Protein AF-K5VN32-F1 (afdb_monomer_lite)

pLDDT: mean 70.89, std 14.62, range [34.47, 89.44]

InterPro domains:
  IPR007568 RTA-like protein [PF04479] (75-128)
  IPR007568 RTA-like protein [PTHR31465] (29-128)

Structure (mmCIF, N/CA/C/O backbone):
data_AF-K5VN32-F1
#
_entry.id   AF-K5VN32-F1
#
loop_
_atom_site.group_PDB
_atom_site.id
_atom_site.type_symbol
_atom_site.label_atom_id
_atom_site.label_alt_id
_atom_site.label_comp_id
_atom_site.label_asym_id
_atom_site.label_entity_id
_atom_site.label_seq_id
_atom_site.pdbx_PDB_ins_code
_atom_site.Cartn_x
_atom_site.Cartn_y
_atom_site.Cartn_z
_atom_site.occupancy
_atom_site.B_iso_or_equiv
_atom_site.auth_seq_id
_atom_site.auth_comp_id
_atom_site.auth_asym_id
_atom_site.auth_atom_id
_atom_site.pdbx_PDB_model_num
ATOM 1 N N . MET A 1 1 ? 20.425 -24.457 -13.369 1.00 34.47 1 MET A N 1
ATOM 2 C CA . MET A 1 1 ? 21.637 -24.560 -14.207 1.00 34.47 1 MET A CA 1
ATOM 3 C C . MET A 1 1 ? 22.140 -23.142 -14.456 1.00 34.47 1 MET A C 1
ATOM 5 O O . MET A 1 1 ? 21.672 -22.489 -15.374 1.00 34.47 1 MET A O 1
ATOM 9 N N . ILE A 1 2 ? 22.971 -22.627 -13.546 1.00 37.97 2 ILE A N 1
ATOM 10 C CA . ILE A 1 2 ? 23.572 -21.285 -13.607 1.00 37.97 2 ILE A CA 1
ATOM 11 C C . ILE A 1 2 ? 25.070 -21.524 -13.785 1.00 37.97 2 ILE A C 1
ATOM 13 O O . ILE A 1 2 ? 25.715 -22.045 -12.879 1.00 37.97 2 ILE A O 1
ATOM 17 N N . SER A 1 3 ? 25.594 -21.230 -14.973 1.00 37.34 3 SER A N 1
ATOM 18 C CA . SER A 1 3 ? 27.021 -21.358 -15.267 1.00 37.34 3 SER A CA 1
ATOM 19 C C . SER A 1 3 ? 27.750 -20.111 -14.778 1.00 37.34 3 SER A C 1
ATOM 21 O O . SER A 1 3 ? 27.644 -19.046 -15.379 1.00 37.34 3 SER A O 1
ATOM 23 N N . ILE A 1 4 ? 28.493 -20.249 -13.684 1.00 44.69 4 ILE A N 1
ATOM 24 C CA . ILE A 1 4 ? 29.540 -19.309 -13.272 1.00 44.69 4 ILE A CA 1
ATOM 25 C C . ILE A 1 4 ? 30.790 -19.613 -14.104 1.00 44.69 4 ILE A C 1
ATOM 27 O O . ILE A 1 4 ? 31.486 -20.594 -13.857 1.00 44.69 4 ILE A O 1
ATOM 31 N N . VAL A 1 5 ? 31.051 -18.803 -15.133 1.00 48.81 5 VAL A N 1
ATOM 32 C CA . VAL A 1 5 ? 32.338 -18.815 -15.840 1.00 48.81 5 VAL A CA 1
ATOM 33 C C . VAL A 1 5 ? 33.376 -18.205 -14.901 1.00 48.81 5 VAL A C 1
ATOM 35 O O . VAL A 1 5 ? 33.324 -17.019 -14.586 1.00 48.81 5 VAL A O 1
ATOM 38 N N . SER A 1 6 ? 34.289 -19.048 -14.4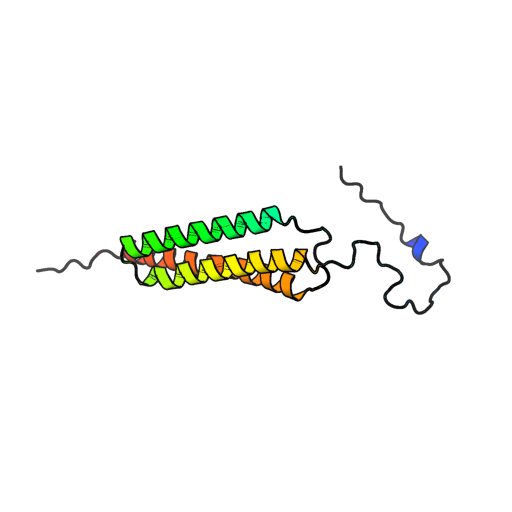25 1.00 50.97 6 SER A N 1
ATOM 39 C CA . SER A 1 6 ? 35.502 -18.650 -13.714 1.00 50.97 6 SER A CA 1
ATOM 40 C C . SER A 1 6 ? 36.397 -17.876 -14.685 1.00 50.97 6 SER A C 1
ATOM 42 O O . SER A 1 6 ? 36.850 -18.440 -15.677 1.00 50.97 6 SER A O 1
ATOM 44 N N . VAL A 1 7 ? 36.604 -16.582 -14.442 1.00 56.25 7 VAL A N 1
ATOM 45 C CA . VAL A 1 7 ? 37.494 -15.732 -15.247 1.00 56.25 7 VAL A CA 1
ATOM 46 C C . VAL A 1 7 ? 38.843 -15.647 -14.536 1.00 56.25 7 VAL A C 1
ATOM 48 O O . VAL A 1 7 ? 38.922 -15.131 -13.422 1.00 56.25 7 VAL A O 1
ATOM 51 N N . ASP A 1 8 ? 39.893 -16.176 -15.168 1.00 51.84 8 ASP A N 1
ATOM 52 C CA . ASP A 1 8 ? 41.257 -16.195 -14.632 1.00 51.84 8 ASP A CA 1
ATOM 53 C C . ASP A 1 8 ? 41.851 -14.774 -14.490 1.00 51.84 8 ASP A C 1
ATOM 55 O O . ASP A 1 8 ? 41.893 -14.016 -15.465 1.00 51.84 8 ASP A O 1
ATOM 59 N N . PRO A 1 9 ? 42.394 -14.402 -13.314 1.00 54.03 9 PRO A N 1
ATOM 60 C CA . PRO A 1 9 ? 42.900 -13.051 -13.046 1.00 54.03 9 PRO A CA 1
ATOM 61 C C . PRO A 1 9 ? 44.212 -12.713 -13.778 1.00 54.03 9 PRO A C 1
ATOM 63 O O . PRO A 1 9 ? 44.570 -11.542 -13.894 1.00 54.03 9 PRO A O 1
ATOM 66 N N . ALA A 1 10 ? 44.930 -13.710 -14.304 1.00 48.19 10 ALA A N 1
ATOM 67 C CA . ALA A 1 10 ? 46.212 -13.513 -14.985 1.00 48.19 10 ALA A CA 1
ATOM 68 C C . ALA A 1 10 ? 46.077 -12.950 -16.416 1.00 48.19 10 ALA A C 1
ATOM 70 O O . ALA A 1 10 ? 47.031 -12.379 -16.944 1.00 48.19 10 ALA A O 1
ATOM 71 N N . ALA A 1 11 ? 44.894 -13.049 -17.037 1.00 52.16 11 ALA A N 1
ATOM 72 C CA . ALA A 1 11 ? 44.649 -12.516 -18.380 1.00 52.16 11 ALA A CA 1
ATOM 73 C C . ALA A 1 11 ? 44.511 -10.978 -18.413 1.00 52.16 11 ALA A C 1
ATOM 75 O O . ALA A 1 11 ? 44.636 -10.370 -19.474 1.00 52.16 11 ALA A O 1
ATOM 76 N N . LEU A 1 12 ? 44.300 -10.333 -17.258 1.00 51.47 12 LEU A N 1
ATOM 77 C CA . LEU A 1 12 ? 44.051 -8.888 -17.154 1.00 51.47 12 LEU A CA 1
ATOM 78 C C . LEU A 1 12 ? 45.323 -8.021 -17.118 1.00 51.47 12 LEU A C 1
ATOM 80 O O . LEU A 1 12 ? 45.225 -6.802 -17.222 1.00 51.47 12 LEU A O 1
ATOM 84 N N . LEU A 1 13 ? 46.513 -8.620 -16.990 1.00 49.28 13 LEU A N 1
ATOM 85 C CA . LEU A 1 13 ? 47.782 -7.892 -16.819 1.00 49.28 13 LEU A CA 1
ATOM 86 C C . LEU A 1 13 ? 48.627 -7.751 -18.100 1.00 49.28 13 LEU A C 1
ATOM 88 O O . LEU A 1 13 ? 49.671 -7.108 -18.054 1.00 49.28 13 LEU A O 1
ATOM 92 N N . SER A 1 14 ? 48.203 -8.318 -19.238 1.00 43.31 14 SER A N 1
ATOM 93 C CA . SER A 1 14 ? 49.002 -8.321 -20.482 1.00 43.31 14 SER A CA 1
ATOM 94 C C . SER A 1 14 ? 48.452 -7.467 -21.631 1.00 43.31 14 SER A C 1
ATOM 96 O O . SER A 1 14 ? 49.109 -7.373 -22.664 1.00 43.31 14 SER A O 1
ATOM 98 N N . SER A 1 15 ? 47.293 -6.811 -21.484 1.00 39.00 15 SER A N 1
ATOM 99 C CA . SER A 1 15 ? 46.782 -5.905 -22.527 1.00 39.00 15 SER A CA 1
ATOM 100 C C . SER A 1 15 ? 47.409 -4.510 -22.398 1.00 39.00 15 SER A C 1
ATOM 102 O O . SER A 1 15 ? 47.144 -3.811 -21.415 1.00 39.00 15 SER A O 1
ATOM 104 N N . PRO A 1 16 ? 48.230 -4.066 -23.368 1.00 55.88 16 PRO A N 1
ATOM 105 C CA . PRO A 1 16 ? 48.953 -2.809 -23.289 1.00 55.88 16 PRO A CA 1
ATOM 106 C C . PRO A 1 16 ? 48.056 -1.666 -23.766 1.00 55.88 16 PRO A C 1
ATOM 108 O O . PRO A 1 16 ? 48.285 -1.089 -24.820 1.00 55.88 16 PRO A O 1
ATOM 111 N N . THR A 1 17 ? 47.024 -1.323 -23.002 1.00 49.84 17 THR A N 1
ATOM 112 C CA . THR A 1 17 ? 46.278 -0.076 -23.210 1.00 49.84 17 THR A CA 1
ATOM 113 C C . THR A 1 17 ? 45.801 0.471 -21.873 1.00 49.84 17 THR A C 1
ATOM 115 O O . THR A 1 17 ? 44.608 0.507 -21.580 1.00 49.84 17 THR A O 1
ATOM 118 N N . ASN A 1 18 ? 46.743 0.967 -21.068 1.00 50.47 18 ASN A N 1
ATOM 119 C CA . ASN A 1 18 ? 46.449 2.074 -20.161 1.00 50.47 18 ASN A CA 1
ATOM 120 C C . ASN A 1 18 ? 46.296 3.340 -21.025 1.00 50.47 18 ASN A C 1
ATOM 122 O O . ASN A 1 18 ? 47.174 4.194 -21.093 1.00 50.47 18 ASN A O 1
ATOM 126 N N . ILE A 1 19 ? 45.221 3.365 -21.812 1.00 55.44 19 ILE A N 1
ATOM 127 C CA . ILE A 1 19 ? 44.761 4.525 -22.563 1.00 55.44 19 ILE A CA 1
ATOM 128 C C . ILE A 1 19 ? 43.572 5.020 -21.766 1.00 55.44 19 ILE A C 1
ATOM 130 O O . ILE A 1 19 ? 42.654 4.250 -21.506 1.00 55.44 19 ILE A O 1
ATOM 134 N N . THR A 1 20 ? 43.615 6.282 -21.362 1.00 52.19 20 THR A N 1
ATOM 135 C CA . THR A 1 20 ? 42.533 7.053 -20.754 1.00 52.19 20 THR A CA 1
ATOM 136 C C . THR A 1 20 ? 41.204 6.727 -21.438 1.00 52.19 20 THR A C 1
ATOM 138 O O . THR A 1 20 ? 40.882 7.294 -22.481 1.00 52.19 20 THR A O 1
ATOM 141 N N . LEU A 1 21 ? 40.451 5.757 -20.914 1.00 52.62 21 LEU A N 1
ATOM 142 C CA . LEU A 1 21 ? 39.196 5.371 -21.538 1.00 52.62 21 LEU A CA 1
ATOM 143 C C . LEU A 1 21 ? 38.203 6.484 -21.201 1.00 52.62 21 LEU A C 1
ATOM 145 O O . LEU A 1 21 ? 37.954 6.713 -20.012 1.00 52.62 21 LEU A O 1
ATOM 149 N N . PRO A 1 22 ? 37.605 7.184 -22.187 1.00 49.44 22 PRO A N 1
ATOM 150 C CA . PRO A 1 22 ? 36.367 7.885 -21.894 1.00 49.44 22 PRO A CA 1
ATOM 151 C C . PRO A 1 22 ? 35.434 6.858 -21.243 1.00 49.44 22 PRO A C 1
ATOM 153 O O . PRO A 1 22 ? 35.510 5.665 -21.552 1.00 49.44 22 PRO A O 1
ATOM 156 N N . HIS A 1 23 ? 34.587 7.292 -20.314 1.00 57.16 23 HIS A N 1
ATOM 157 C CA . HIS A 1 23 ? 33.653 6.454 -19.550 1.00 57.16 23 HIS A CA 1
ATOM 158 C C . HIS A 1 23 ? 32.571 5.784 -20.447 1.00 57.16 23 HIS A C 1
ATOM 160 O O . HIS A 1 23 ? 31.396 5.695 -20.098 1.00 57.16 23 HIS A O 1
ATOM 166 N N . SER A 1 24 ? 32.917 5.350 -21.654 1.00 57.50 24 SER A N 1
ATOM 167 C CA . SER A 1 24 ? 32.049 4.897 -22.731 1.00 57.50 24 SER A CA 1
ATOM 168 C C . SER A 1 24 ? 32.533 3.622 -23.439 1.00 57.50 24 SER A C 1
ATOM 170 O O . SER A 1 24 ? 31.769 3.107 -24.244 1.00 57.50 24 SER A O 1
ATOM 172 N N . ILE A 1 25 ? 33.720 3.059 -23.145 1.00 56.66 25 ILE A N 1
ATOM 173 C CA . ILE A 1 25 ? 34.256 1.893 -23.901 1.00 56.66 25 ILE A CA 1
ATOM 174 C C . ILE A 1 25 ? 33.955 0.508 -23.273 1.00 56.66 25 ILE A C 1
ATOM 176 O O . ILE A 1 25 ? 34.268 -0.512 -23.868 1.00 56.66 25 ILE A O 1
ATOM 180 N N . ASN A 1 26 ? 33.246 0.420 -22.141 1.00 52.59 26 ASN A N 1
ATOM 181 C CA . ASN A 1 26 ? 32.788 -0.866 -21.569 1.00 52.59 26 ASN A CA 1
ATOM 182 C C . ASN A 1 26 ? 31.301 -0.844 -21.186 1.00 52.59 26 ASN A C 1
ATOM 184 O O . ASN A 1 26 ? 30.935 -1.148 -20.053 1.00 52.59 26 ASN A O 1
ATOM 188 N N . ARG A 1 27 ? 30.418 -0.445 -22.106 1.00 55.75 27 ARG A N 1
ATOM 189 C CA . ARG A 1 27 ? 28.969 -0.545 -21.882 1.00 55.75 27 ARG A CA 1
ATOM 190 C C . ARG A 1 27 ? 28.369 -1.512 -22.883 1.00 55.75 27 ARG A C 1
ATOM 192 O O . ARG A 1 27 ? 28.114 -1.161 -24.030 1.00 55.75 27 ARG A O 1
ATOM 199 N N . LEU A 1 28 ? 28.201 -2.758 -22.450 1.00 59.22 28 LEU A N 1
ATOM 200 C CA . LEU A 1 28 ? 27.404 -3.730 -23.188 1.00 59.22 28 LEU A CA 1
ATOM 201 C C . LEU A 1 28 ? 25.992 -3.138 -23.358 1.00 59.22 28 LEU A C 1
ATOM 203 O O . LEU A 1 28 ? 25.473 -2.547 -22.405 1.00 59.22 28 LEU A O 1
ATOM 207 N N . PRO A 1 29 ? 25.354 -3.256 -24.534 1.00 49.00 29 PRO A N 1
ATOM 208 C CA . PRO A 1 29 ? 23.990 -2.773 -24.730 1.00 49.00 29 PRO A CA 1
ATOM 209 C C . PRO A 1 29 ? 23.062 -3.462 -23.712 1.00 49.00 29 PRO A C 1
ATOM 211 O O . PRO A 1 29 ? 22.758 -4.643 -23.844 1.00 49.00 29 PRO A O 1
ATOM 214 N N . GLY A 1 30 ? 22.683 -2.736 -22.650 1.00 53.94 30 GLY A N 1
ATOM 215 C CA . GLY A 1 30 ? 21.923 -3.258 -21.503 1.00 53.94 30 GLY A CA 1
ATOM 216 C C . GLY A 1 30 ? 22.467 -2.908 -20.105 1.00 53.94 30 GLY A C 1
ATOM 217 O O . GLY A 1 30 ? 21.782 -3.171 -19.117 1.00 53.94 30 GLY A O 1
ATOM 218 N N . THR A 1 31 ? 23.657 -2.304 -19.980 1.00 52.16 31 THR A N 1
ATOM 219 C CA . THR A 1 31 ? 24.273 -1.979 -18.669 1.00 52.16 31 THR A CA 1
ATOM 220 C C . THR A 1 31 ? 24.002 -0.565 -18.141 1.00 52.16 31 THR A C 1
ATOM 222 O O . THR A 1 31 ? 24.429 -0.257 -17.036 1.00 52.16 31 THR A O 1
ATOM 225 N N . ASP A 1 32 ? 23.292 0.289 -18.886 1.00 55.09 32 ASP A N 1
ATOM 226 C CA . ASP A 1 32 ? 23.012 1.691 -18.502 1.00 55.09 32 ASP A CA 1
ATOM 227 C C . ASP A 1 32 ? 21.649 1.914 -17.831 1.00 55.09 32 ASP A C 1
ATOM 229 O O . ASP A 1 32 ? 21.273 3.043 -17.521 1.00 55.09 32 ASP A O 1
ATOM 233 N N . THR A 1 33 ? 20.881 0.848 -17.615 1.00 54.84 33 THR A N 1
ATOM 234 C CA . THR A 1 33 ? 19.582 0.938 -16.943 1.00 54.84 33 THR A CA 1
ATOM 235 C C . THR A 1 33 ? 19.699 0.333 -15.548 1.00 54.84 33 THR A C 1
ATOM 237 O O . THR A 1 33 ? 20.103 -0.830 -15.466 1.00 54.84 33 THR A O 1
ATOM 240 N N . PRO A 1 34 ? 19.280 1.030 -14.473 1.00 57.34 34 PRO A N 1
ATOM 241 C CA . PRO A 1 34 ? 19.289 0.488 -13.107 1.00 57.34 34 PRO A CA 1
ATOM 242 C C . PRO A 1 34 ? 18.549 -0.853 -12.969 1.00 57.34 34 PRO A C 1
ATOM 244 O O . PRO A 1 34 ? 18.786 -1.615 -12.039 1.00 57.34 34 PRO A O 1
ATOM 247 N N . TYR A 1 35 ? 17.638 -1.139 -13.903 1.00 51.66 35 TYR A N 1
ATOM 248 C CA . TYR A 1 35 ? 16.796 -2.328 -13.903 1.00 51.66 35 TYR A CA 1
ATOM 249 C C . TYR A 1 35 ? 17.403 -3.558 -14.587 1.00 51.66 35 TYR A C 1
ATOM 251 O O . TYR A 1 35 ? 16.877 -4.647 -14.378 1.00 51.66 35 TYR A O 1
ATOM 259 N N . HIS A 1 36 ? 18.442 -3.414 -15.423 1.00 54.53 36 HIS A N 1
ATOM 260 C CA . HIS A 1 36 ? 18.998 -4.485 -16.279 1.00 54.53 36 HIS A CA 1
ATOM 261 C C . HIS A 1 36 ? 17.954 -5.308 -17.086 1.00 54.53 36 HIS A C 1
ATOM 263 O O . HIS A 1 36 ? 18.263 -6.373 -17.618 1.00 54.53 36 HIS A O 1
ATOM 269 N N . TYR A 1 37 ? 16.714 -4.816 -17.197 1.00 53.03 37 TYR A N 1
ATOM 270 C CA . TYR A 1 37 ? 15.570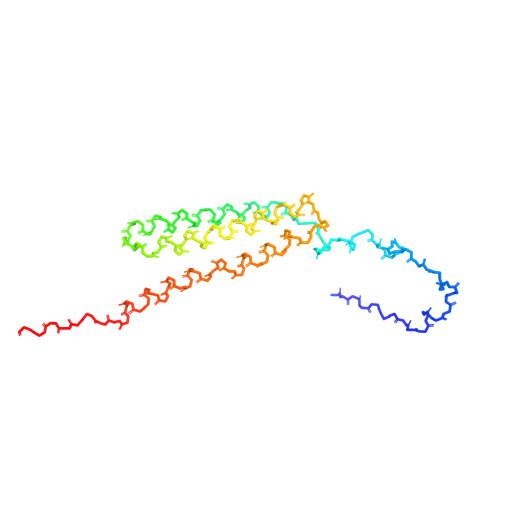 -5.442 -17.860 1.00 53.03 37 TYR A CA 1
ATOM 271 C C . TYR A 1 37 ? 14.530 -4.368 -18.215 1.00 53.03 37 TYR A C 1
ATOM 273 O O . TYR A 1 37 ? 14.408 -3.365 -17.509 1.00 53.03 37 TYR A O 1
ATOM 281 N N . VAL A 1 38 ? 13.761 -4.571 -19.291 1.00 55.44 38 VAL A N 1
ATOM 282 C CA . VAL A 1 38 ? 12.708 -3.637 -19.729 1.00 55.44 38 VAL A CA 1
ATOM 283 C C . VAL A 1 38 ? 11.427 -3.901 -18.927 1.00 55.44 38 VAL A C 1
ATOM 285 O O . VAL A 1 38 ? 10.824 -4.962 -19.091 1.00 55.44 38 VAL A O 1
ATOM 288 N N . PRO A 1 39 ? 10.970 -2.974 -18.063 1.00 59.44 39 PRO A N 1
ATOM 289 C CA . PRO A 1 39 ? 9.788 -3.192 -17.236 1.00 59.44 39 PRO A CA 1
ATOM 290 C C . PRO A 1 39 ? 8.540 -3.425 -18.095 1.00 59.44 39 PRO A C 1
ATOM 292 O O . PRO A 1 39 ? 8.230 -2.631 -18.986 1.00 59.44 39 PRO A O 1
ATOM 295 N N . THR A 1 40 ? 7.795 -4.491 -17.801 1.00 69.00 40 THR A N 1
ATOM 296 C CA . THR A 1 40 ? 6.560 -4.844 -18.507 1.00 69.00 40 THR A CA 1
ATOM 297 C C . THR A 1 40 ? 5.427 -3.874 -18.147 1.00 69.00 40 THR A C 1
ATOM 299 O O . THR A 1 40 ? 4.944 -3.819 -17.013 1.00 69.00 40 THR A O 1
ATOM 302 N N . LEU A 1 41 ? 4.978 -3.095 -19.135 1.00 68.88 41 LEU A N 1
ATOM 303 C CA . LEU A 1 41 ? 3.973 -2.036 -18.955 1.00 68.88 41 LEU A CA 1
ATOM 304 C C . LEU A 1 41 ? 2.637 -2.554 -18.395 1.00 68.88 41 LEU A C 1
ATOM 306 O O . LEU A 1 41 ? 2.042 -1.920 -17.525 1.00 68.88 41 LEU A O 1
ATOM 310 N N . TRP A 1 42 ? 2.192 -3.728 -18.852 1.00 71.06 42 TRP A N 1
ATOM 311 C CA . TRP A 1 42 ? 0.914 -4.329 -18.453 1.00 71.06 42 TRP A CA 1
ATOM 312 C C . TRP A 1 42 ? 0.843 -4.674 -16.965 1.00 71.06 42 TRP A C 1
ATOM 314 O O . TRP A 1 42 ? -0.202 -4.501 -16.345 1.00 71.06 42 TRP A O 1
ATOM 324 N N . ILE A 1 43 ? 1.960 -5.110 -16.376 1.00 78.19 43 ILE A N 1
ATOM 325 C CA . ILE A 1 43 ? 2.032 -5.445 -14.949 1.00 78.19 43 ILE A CA 1
ATOM 326 C C . ILE A 1 43 ? 1.840 -4.170 -14.129 1.00 78.19 43 ILE A C 1
ATOM 328 O O . ILE A 1 43 ? 1.076 -4.158 -13.170 1.00 78.19 43 ILE A O 1
ATOM 332 N N . CYS A 1 44 ? 2.482 -3.074 -14.539 1.00 75.88 44 CYS A N 1
ATOM 333 C CA . CYS A 1 44 ? 2.372 -1.809 -13.824 1.00 75.88 44 CYS A CA 1
ATOM 334 C C . CYS A 1 44 ? 0.934 -1.271 -13.860 1.00 75.88 44 CYS A C 1
ATOM 336 O O . CYS A 1 44 ? 0.409 -0.862 -12.830 1.00 75.88 44 CYS A O 1
ATOM 338 N N . ALA A 1 45 ? 0.273 -1.337 -15.019 1.00 76.81 45 ALA A N 1
ATOM 339 C CA . ALA A 1 45 ? -1.126 -0.936 -15.156 1.00 76.81 45 ALA A CA 1
ATOM 340 C C . ALA A 1 45 ? -2.078 -1.801 -14.307 1.00 76.81 45 ALA A C 1
ATOM 342 O O . ALA A 1 45 ? -3.004 -1.272 -13.693 1.00 76.81 45 ALA A O 1
ATOM 343 N N . LEU A 1 46 ? -1.831 -3.113 -14.231 1.00 85.44 46 LEU A N 1
ATOM 344 C CA . LEU A 1 46 ? -2.618 -4.032 -13.409 1.00 85.44 46 LEU A CA 1
ATOM 345 C C . LEU A 1 46 ? -2.538 -3.670 -11.923 1.00 85.44 46 LEU A C 1
ATOM 347 O O . LEU A 1 46 ? -3.568 -3.586 -11.259 1.00 85.44 46 LEU A O 1
ATOM 351 N N . PHE A 1 47 ? -1.341 -3.394 -11.407 1.00 79.06 47 PHE A N 1
ATOM 352 C CA . PHE A 1 47 ? -1.191 -2.999 -10.010 1.00 79.06 47 PHE A CA 1
ATOM 353 C C . PHE A 1 47 ? -1.809 -1.630 -9.713 1.00 79.06 47 PHE A C 1
ATOM 355 O O . PHE A 1 47 ? -2.501 -1.508 -8.708 1.00 79.06 47 PHE A O 1
ATOM 362 N N . VAL A 1 48 ? -1.676 -0.634 -10.599 1.00 83.25 48 VAL A N 1
ATOM 363 C CA . VAL A 1 48 ? -2.396 0.649 -10.442 1.00 83.25 48 VAL A CA 1
ATOM 364 C C . VAL A 1 48 ? -3.906 0.423 -10.330 1.00 83.25 48 VAL A C 1
ATOM 366 O O . VAL A 1 48 ? -4.547 0.990 -9.447 1.00 83.25 48 VAL A O 1
ATOM 369 N N . ALA A 1 49 ? -4.477 -0.428 -11.188 1.00 85.75 49 ALA A N 1
ATOM 370 C CA . ALA A 1 49 ? -5.904 -0.737 -11.157 1.00 85.75 49 ALA A CA 1
ATOM 371 C C . ALA A 1 49 ? -6.318 -1.464 -9.865 1.00 85.75 49 ALA A C 1
ATOM 373 O O . ALA A 1 49 ? -7.334 -1.113 -9.266 1.00 85.75 49 ALA A O 1
ATOM 374 N N . LEU A 1 50 ? -5.523 -2.438 -9.408 1.00 86.06 50 LEU A N 1
ATOM 375 C CA . LEU A 1 50 ? -5.782 -3.173 -8.167 1.00 86.06 50 LEU A CA 1
ATOM 376 C C . LEU A 1 50 ? -5.714 -2.266 -6.937 1.00 86.06 50 LEU A C 1
ATOM 378 O O . LEU A 1 50 ? -6.599 -2.329 -6.083 1.00 86.06 50 LEU A O 1
ATOM 382 N N . PHE A 1 51 ? -4.703 -1.399 -6.853 1.00 83.56 51 PHE A N 1
ATOM 383 C CA . PHE A 1 51 ? -4.594 -0.452 -5.749 1.00 83.56 51 PHE A CA 1
ATOM 384 C C . PHE A 1 51 ? -5.708 0.588 -5.799 1.00 83.56 51 PHE A C 1
ATOM 386 O O . PHE A 1 51 ? -6.336 0.820 -4.771 1.00 83.56 51 PHE A O 1
ATOM 393 N N . GLY A 1 52 ? -6.058 1.114 -6.975 1.00 82.75 52 GLY A N 1
ATOM 394 C CA . GLY A 1 52 ? -7.210 2.006 -7.125 1.00 82.75 52 GLY A CA 1
ATOM 395 C C . GLY A 1 52 ? -8.523 1.364 -6.660 1.00 82.75 52 GLY A C 1
ATOM 396 O O . GLY A 1 52 ? -9.267 1.968 -5.889 1.00 82.75 52 GLY A O 1
ATOM 397 N N . LEU A 1 53 ? -8.783 0.110 -7.049 1.00 87.62 53 LEU A N 1
ATOM 398 C CA . LEU A 1 53 ? -9.977 -0.622 -6.616 1.00 87.62 53 LEU A CA 1
ATOM 399 C C . LEU A 1 53 ? -9.976 -0.875 -5.103 1.00 87.62 53 LEU A C 1
ATOM 401 O O . LEU A 1 53 ? -10.986 -0.651 -4.438 1.00 87.62 53 LEU A O 1
ATOM 405 N N . SER A 1 54 ? -8.835 -1.289 -4.548 1.00 85.69 54 SER A N 1
ATOM 406 C CA . SER A 1 54 ? -8.672 -1.483 -3.106 1.00 85.69 54 SER A CA 1
ATOM 407 C C . SER A 1 54 ? -8.924 -0.187 -2.328 1.00 85.69 54 SER A C 1
ATOM 409 O O . SER A 1 54 ? -9.579 -0.213 -1.290 1.00 85.69 54 SER A O 1
ATOM 411 N N . GLY A 1 55 ? -8.490 0.965 -2.850 1.00 82.38 55 GLY A N 1
ATOM 412 C CA . GLY A 1 55 ? -8.733 2.275 -2.238 1.00 82.38 55 GLY A CA 1
ATOM 413 C C . GLY A 1 55 ? -10.211 2.633 -2.169 1.00 82.38 55 GLY A C 1
ATOM 414 O O . GLY A 1 55 ? -10.679 3.130 -1.147 1.00 82.38 55 GLY A O 1
ATOM 415 N N . ILE A 1 56 ? -10.962 2.318 -3.227 1.00 85.06 56 ILE A N 1
ATOM 416 C CA . ILE A 1 56 ? -12.415 2.510 -3.262 1.00 85.06 56 ILE A CA 1
ATOM 417 C C . ILE A 1 56 ? -13.096 1.610 -2.228 1.00 85.06 56 ILE A C 1
ATOM 419 O O . ILE A 1 56 ? -13.952 2.086 -1.487 1.00 85.06 56 ILE A O 1
ATOM 423 N N . LEU A 1 57 ? -12.698 0.337 -2.135 1.00 86.31 57 LEU A N 1
ATOM 424 C CA . LEU A 1 57 ? -13.246 -0.589 -1.140 1.00 86.31 57 LEU A CA 1
ATOM 425 C C . LEU A 1 57 ? -12.989 -0.098 0.291 1.00 86.31 57 LEU A C 1
ATOM 427 O O . LEU A 1 57 ? -13.935 0.006 1.068 1.00 86.31 57 LEU A O 1
ATOM 431 N N . HIS A 1 58 ? -11.759 0.314 0.612 1.00 82.62 58 HIS A N 1
ATOM 432 C CA . HIS A 1 58 ? -11.433 0.866 1.931 1.00 82.62 58 HIS A CA 1
ATOM 433 C C . HIS A 1 58 ? -12.191 2.170 2.225 1.00 82.62 58 HIS A C 1
ATOM 435 O O . HIS A 1 58 ? -12.569 2.421 3.370 1.00 82.62 58 HIS A O 1
ATOM 441 N N . LEU A 1 59 ? -12.446 3.003 1.210 1.00 82.50 59 LEU A N 1
ATOM 442 C CA . LEU A 1 59 ? -13.248 4.216 1.365 1.00 82.50 59 LEU A CA 1
ATOM 443 C C . LEU A 1 59 ? -14.716 3.882 1.669 1.00 82.50 59 LEU A C 1
ATOM 445 O O . LEU A 1 59 ? -15.310 4.494 2.556 1.00 82.50 59 LEU A O 1
ATOM 449 N N . ILE A 1 60 ? -15.286 2.892 0.975 1.00 84.56 60 ILE A N 1
ATOM 450 C CA . ILE A 1 60 ? -16.646 2.397 1.231 1.00 84.56 60 ILE A CA 1
ATOM 451 C C . ILE A 1 60 ? -16.741 1.831 2.653 1.00 84.56 60 ILE A C 1
ATOM 453 O O . ILE A 1 60 ? -17.664 2.182 3.389 1.00 84.56 60 ILE A O 1
ATOM 457 N N . GLU A 1 61 ? -15.773 1.014 3.070 1.00 82.69 61 GLU A N 1
ATOM 458 C CA . GLU A 1 61 ? -15.720 0.450 4.421 1.00 82.69 61 GLU A CA 1
ATOM 459 C C . GLU A 1 61 ? -15.596 1.536 5.494 1.00 82.69 61 GLU A C 1
ATOM 461 O O . GLU A 1 61 ? -16.319 1.484 6.492 1.00 82.69 61 GLU A O 1
ATOM 466 N N . ALA A 1 62 ? -14.754 2.553 5.281 1.00 80.50 62 ALA A N 1
ATOM 467 C CA . ALA A 1 62 ? -14.585 3.672 6.210 1.00 80.50 62 ALA A CA 1
ATOM 468 C C . ALA A 1 62 ? -15.870 4.494 6.381 1.00 80.50 62 ALA A C 1
ATOM 470 O O . ALA A 1 62 ? -16.208 4.892 7.499 1.00 80.50 62 ALA A O 1
ATOM 471 N N . ILE A 1 63 ? -16.617 4.710 5.293 1.00 80.50 63 ILE A N 1
ATOM 472 C CA . ILE A 1 63 ? -17.913 5.397 5.330 1.00 80.50 63 ILE A CA 1
ATOM 473 C C . ILE A 1 63 ? -18.955 4.534 6.053 1.00 80.50 63 ILE A C 1
ATOM 475 O O . ILE A 1 63 ? -19.676 5.043 6.912 1.00 80.50 63 ILE A O 1
ATOM 479 N N . HIS A 1 64 ? -19.016 3.234 5.751 1.00 79.94 64 HIS A N 1
ATOM 480 C CA . HIS A 1 64 ? -20.016 2.327 6.318 1.00 79.94 64 HIS A CA 1
ATOM 481 C C . HIS A 1 64 ? -19.812 2.089 7.822 1.00 79.94 64 HIS A C 1
ATOM 483 O O . HIS A 1 64 ? -20.769 2.091 8.593 1.00 79.94 64 HIS A O 1
ATOM 489 N N . THR A 1 65 ? -18.565 1.919 8.263 1.00 74.94 65 THR A N 1
ATOM 490 C CA . THR A 1 65 ? -18.237 1.700 9.682 1.00 74.94 65 THR A CA 1
ATOM 491 C C . THR A 1 65 ? -18.089 2.996 10.483 1.00 74.94 65 THR A C 1
ATOM 493 O O . THR A 1 65 ? -17.979 2.948 11.706 1.00 74.94 65 THR A O 1
ATOM 496 N 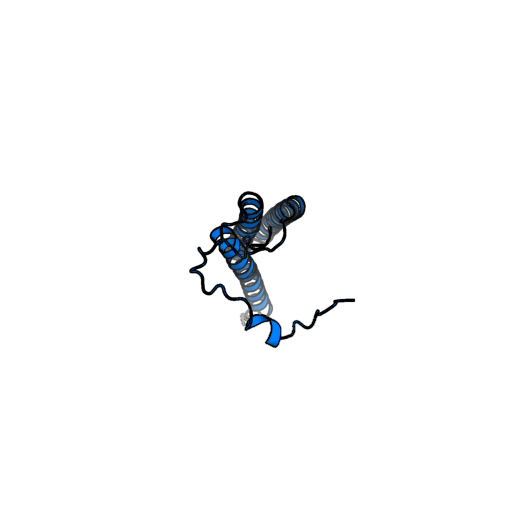N . ARG A 1 66 ? -18.148 4.171 9.831 1.00 71.69 66 ARG A N 1
ATOM 497 C CA . ARG A 1 66 ? -17.984 5.494 10.466 1.00 71.69 66 ARG A CA 1
ATOM 498 C C . ARG A 1 66 ? -16.635 5.665 11.187 1.00 71.69 66 ARG A C 1
ATOM 500 O O . ARG A 1 66 ? -16.503 6.529 12.057 1.00 71.69 66 ARG A O 1
ATOM 507 N N . LEU A 1 67 ? -15.616 4.885 10.815 1.00 71.62 67 LEU A N 1
ATOM 508 C CA . LEU A 1 67 ? -14.248 5.043 11.310 1.00 71.62 67 LEU A CA 1
ATOM 509 C C . LEU A 1 67 ? -13.575 6.226 10.594 1.00 71.62 67 LEU A C 1
ATOM 511 O O . LEU A 1 67 ? -12.789 6.064 9.663 1.00 71.62 67 LEU A O 1
ATOM 515 N N . TRP A 1 68 ? -13.858 7.445 11.055 1.00 71.56 68 TRP A N 1
ATOM 516 C CA . TRP A 1 68 ? -13.293 8.682 10.495 1.00 71.56 68 TRP A CA 1
ATOM 517 C C . TRP A 1 68 ? -11.755 8.722 10.509 1.00 71.56 68 TRP A C 1
ATOM 519 O O . TRP A 1 68 ? -11.155 9.358 9.647 1.00 71.56 68 TRP A O 1
ATOM 529 N N . PHE A 1 69 ? -11.106 8.009 11.438 1.00 72.88 69 PHE A N 1
ATOM 530 C CA . PHE A 1 69 ? -9.643 7.896 11.487 1.00 72.88 69 PHE A CA 1
ATOM 531 C C . PHE A 1 69 ? -9.059 6.990 10.393 1.00 72.88 69 PHE A C 1
ATOM 533 O O . PHE A 1 69 ? -7.869 7.080 10.101 1.00 72.88 69 PHE A O 1
ATOM 540 N N . MET A 1 70 ? -9.881 6.133 9.781 1.00 74.06 70 MET A N 1
ATOM 541 C CA . MET A 1 70 ? -9.461 5.207 8.728 1.00 74.06 70 MET A CA 1
ATOM 542 C C . MET A 1 70 ? -9.380 5.890 7.359 1.00 74.06 70 MET A C 1
ATOM 544 O O . MET A 1 70 ? -8.635 5.450 6.490 1.00 74.06 70 MET A O 1
ATOM 548 N N . ILE A 1 71 ? -10.098 7.004 7.174 1.00 74.81 71 ILE A N 1
ATOM 549 C CA . ILE A 1 71 ? -10.070 7.788 5.935 1.00 74.81 71 ILE A CA 1
ATOM 550 C C . ILE A 1 71 ? -8.660 8.326 5.636 1.00 74.81 71 ILE A C 1
ATOM 552 O O . ILE A 1 71 ? -8.139 8.013 4.566 1.00 74.81 71 ILE A O 1
ATOM 556 N N . PRO A 1 72 ? -7.991 9.091 6.526 1.00 76.38 72 PRO A N 1
ATOM 557 C CA . PRO A 1 72 ? -6.673 9.636 6.208 1.00 76.38 72 PRO A CA 1
ATOM 558 C C . PRO A 1 72 ? -5.607 8.549 6.037 1.00 76.38 72 PRO A C 1
ATOM 560 O O . PRO A 1 72 ? -4.747 8.689 5.173 1.00 76.38 72 PRO A O 1
ATOM 563 N N . THR A 1 73 ? -5.662 7.458 6.806 1.00 83.06 73 THR A N 1
ATOM 564 C CA . THR A 1 73 ? -4.676 6.370 6.722 1.00 83.06 73 THR A CA 1
ATOM 565 C C . THR A 1 73 ? -4.832 5.544 5.447 1.00 83.06 73 THR A C 1
ATOM 567 O O . THR A 1 73 ? -3.840 5.309 4.758 1.00 83.06 73 THR A O 1
ATOM 570 N N . ALA A 1 74 ? -6.059 5.159 5.082 1.00 81.44 74 ALA A N 1
ATOM 571 C CA . ALA A 1 74 ? -6.323 4.400 3.862 1.00 81.44 74 ALA A CA 1
ATOM 572 C C . ALA A 1 74 ? -6.047 5.227 2.598 1.00 81.44 74 ALA A C 1
ATOM 574 O O . ALA A 1 74 ? -5.450 4.721 1.649 1.00 81.44 74 ALA A O 1
ATOM 575 N N . VAL A 1 75 ? -6.421 6.512 2.594 1.00 81.19 75 VAL A N 1
ATOM 576 C CA . VAL A 1 75 ? -6.179 7.411 1.456 1.00 81.19 75 VAL A CA 1
ATOM 577 C C . VAL A 1 75 ? -4.683 7.668 1.263 1.00 81.19 75 VAL A C 1
ATOM 579 O O . VAL A 1 75 ? -4.201 7.576 0.136 1.00 81.19 75 VAL A O 1
ATOM 582 N N . LEU A 1 76 ? -3.923 7.923 2.337 1.00 84.31 76 LEU A N 1
ATOM 583 C CA . LEU A 1 76 ? -2.465 8.090 2.248 1.00 84.31 76 LEU A CA 1
ATOM 584 C C . LEU A 1 76 ? -1.770 6.834 1.722 1.00 84.31 76 LEU A C 1
ATOM 586 O O . LEU A 1 76 ? -0.925 6.940 0.834 1.00 84.31 76 LEU A O 1
ATOM 590 N N . ALA A 1 77 ? -2.142 5.659 2.239 1.00 85.44 77 ALA A N 1
ATOM 591 C CA . ALA A 1 77 ? -1.603 4.385 1.774 1.00 85.44 77 ALA A CA 1
ATOM 592 C C . ALA A 1 77 ? -1.881 4.171 0.278 1.00 85.44 77 ALA A C 1
ATOM 594 O O . ALA A 1 77 ? -0.988 3.797 -0.478 1.00 85.44 77 ALA A O 1
ATOM 595 N N . ASN A 1 78 ? -3.104 4.473 -0.169 1.00 84.88 78 ASN A N 1
ATOM 596 C CA . ASN A 1 78 ? -3.493 4.283 -1.559 1.00 84.88 78 ASN A CA 1
ATOM 597 C C . ASN A 1 78 ? -2.766 5.231 -2.519 1.00 84.88 78 ASN A C 1
ATOM 599 O O . ASN A 1 78 ? -2.258 4.798 -3.550 1.00 84.88 78 ASN A O 1
ATOM 603 N N . ILE A 1 79 ? -2.674 6.514 -2.160 1.00 85.69 79 ILE A N 1
ATOM 604 C CA . ILE A 1 79 ? -1.979 7.522 -2.967 1.00 85.69 79 ILE A CA 1
ATOM 605 C C . ILE A 1 79 ? -0.498 7.163 -3.107 1.00 85.69 79 ILE A C 1
ATOM 607 O O . ILE A 1 79 ? 0.027 7.197 -4.219 1.00 85.69 79 ILE A O 1
ATOM 611 N N . ALA A 1 80 ? 0.166 6.794 -2.008 1.00 85.81 80 ALA A N 1
ATOM 612 C CA . ALA A 1 80 ? 1.575 6.410 -2.036 1.00 85.81 80 ALA A CA 1
ATOM 613 C C . ALA A 1 80 ? 1.821 5.227 -2.987 1.00 85.81 80 ALA A C 1
ATOM 615 O O . ALA A 1 80 ? 2.756 5.257 -3.787 1.00 85.81 80 ALA A O 1
ATOM 616 N N . GLU A 1 81 ? 0.930 4.239 -2.972 1.00 85.75 81 GLU A N 1
ATOM 617 C CA . GLU A 1 81 ? 1.067 3.051 -3.804 1.00 85.75 81 GLU A CA 1
ATOM 618 C C . GLU A 1 81 ? 0.789 3.339 -5.285 1.00 85.75 81 GLU A C 1
ATOM 620 O O . GLU A 1 81 ? 1.567 2.953 -6.159 1.00 85.75 81 GLU A O 1
ATOM 625 N N . VAL A 1 82 ? -0.249 4.124 -5.595 1.00 84.69 82 VAL A N 1
ATOM 626 C CA . VAL A 1 82 ? -0.528 4.572 -6.970 1.00 84.69 82 VAL A CA 1
ATOM 627 C C . VAL A 1 82 ? 0.636 5.395 -7.532 1.00 84.69 82 VAL A C 1
ATOM 629 O O . VAL A 1 82 ? 0.996 5.224 -8.702 1.00 84.69 82 VAL A O 1
ATOM 632 N N . ILE A 1 83 ? 1.267 6.249 -6.717 1.00 85.69 83 ILE A N 1
ATOM 633 C CA . ILE A 1 83 ? 2.454 7.017 -7.118 1.00 85.69 83 ILE A CA 1
ATOM 634 C C . ILE A 1 83 ? 3.630 6.081 -7.419 1.00 85.69 83 ILE A C 1
ATOM 636 O O . ILE A 1 83 ? 4.269 6.250 -8.458 1.00 85.69 83 ILE A O 1
ATOM 640 N N . GLY A 1 84 ? 3.891 5.071 -6.586 1.00 83.06 84 GLY A N 1
ATOM 641 C CA . GLY A 1 84 ? 4.973 4.110 -6.816 1.00 83.06 84 GLY A CA 1
ATOM 642 C C . GLY A 1 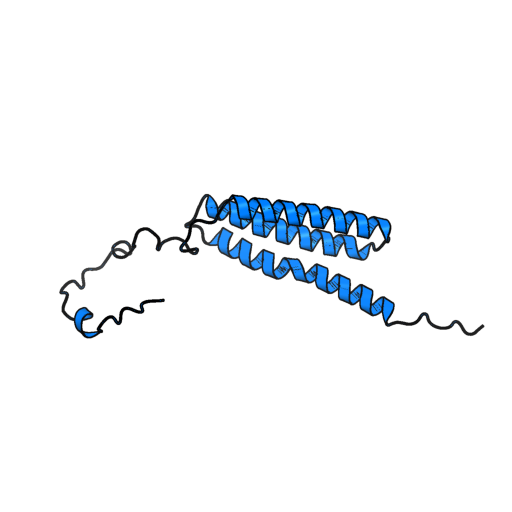84 ? 4.814 3.333 -8.124 1.00 83.06 84 GLY A C 1
ATOM 643 O O . GLY A 1 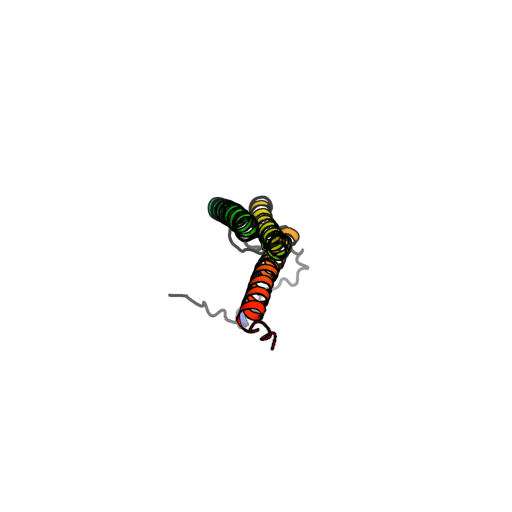84 ? 5.740 3.252 -8.936 1.00 83.06 84 GLY A O 1
ATOM 644 N N . TRP A 1 85 ? 3.609 2.842 -8.410 1.00 79.75 85 TRP A N 1
ATOM 645 C CA . TRP A 1 85 ? 3.339 2.129 -9.662 1.00 79.75 85 TRP A CA 1
ATOM 646 C C . TRP A 1 85 ? 3.332 3.047 -10.894 1.00 79.75 85 TRP A C 1
ATOM 648 O O . TRP A 1 85 ? 3.769 2.637 -11.975 1.00 79.75 85 TRP A O 1
ATOM 658 N N . SER A 1 86 ? 2.938 4.312 -10.729 1.00 79.06 86 SER A N 1
ATOM 659 C CA . SER A 1 86 ? 3.048 5.341 -11.773 1.00 79.06 86 SER A CA 1
ATOM 660 C C . SER A 1 86 ? 4.508 5.717 -12.059 1.00 79.06 86 SER A C 1
ATOM 662 O O . SER A 1 86 ? 4.889 5.867 -13.222 1.00 79.06 86 SER A O 1
ATOM 664 N N . ALA A 1 87 ? 5.358 5.786 -11.027 1.00 80.25 87 ALA A N 1
ATOM 665 C CA . ALA A 1 87 ? 6.806 5.965 -11.157 1.00 80.25 87 ALA A CA 1
ATOM 666 C C . ALA A 1 87 ? 7.431 4.852 -12.009 1.00 80.25 87 ALA A C 1
ATOM 668 O O . ALA A 1 87 ? 8.252 5.110 -12.893 1.00 80.25 87 ALA A O 1
ATOM 669 N N . ARG A 1 88 ? 6.983 3.607 -11.796 1.00 71.69 88 ARG A N 1
ATOM 670 C CA . ARG A 1 88 ? 7.431 2.440 -12.562 1.00 71.69 88 ARG A CA 1
ATOM 671 C C . ARG A 1 88 ? 7.014 2.498 -14.035 1.00 71.69 88 ARG A C 1
ATOM 673 O O . ARG A 1 88 ? 7.821 2.166 -14.905 1.00 71.69 88 ARG A O 1
ATOM 680 N N . LEU A 1 89 ? 5.798 2.970 -14.333 1.00 70.44 89 LEU A N 1
ATOM 681 C CA . LEU A 1 89 ? 5.353 3.240 -15.710 1.00 70.44 89 LEU A CA 1
ATOM 682 C C . LEU A 1 89 ? 6.217 4.310 -16.386 1.00 70.44 89 LEU A C 1
ATOM 684 O O . LEU A 1 89 ? 6.599 4.150 -17.546 1.00 70.44 89 LEU A O 1
ATOM 688 N N . TRP A 1 90 ? 6.562 5.378 -15.663 1.00 68.38 90 TRP A N 1
ATOM 689 C CA . TRP A 1 90 ? 7.435 6.433 -16.181 1.00 68.38 90 TRP A CA 1
ATOM 690 C C . TRP A 1 90 ? 8.845 5.903 -16.457 1.00 68.38 90 TRP A C 1
ATOM 692 O O . TRP A 1 90 ? 9.411 6.164 -17.521 1.00 68.38 90 TRP A O 1
ATOM 702 N N . SER A 1 91 ? 9.389 5.093 -15.547 1.00 60.19 91 SER A N 1
ATOM 703 C CA . SER A 1 91 ? 10.699 4.466 -15.721 1.00 60.19 91 SER A CA 1
ATOM 704 C C . SER A 1 91 ? 10.764 3.549 -16.950 1.00 60.19 91 SER A C 1
ATOM 706 O O . SER A 1 91 ? 11.788 3.509 -17.625 1.00 60.19 91 SER A O 1
ATOM 708 N N . SER A 1 92 ? 9.657 2.891 -17.312 1.00 58.25 92 SER A N 1
ATOM 709 C CA . SER A 1 92 ? 9.568 2.092 -18.543 1.00 58.25 92 SER A CA 1
ATOM 710 C C . SER A 1 92 ? 9.706 2.941 -19.820 1.00 58.25 92 SER A C 1
ATOM 712 O O . SER A 1 92 ? 10.239 2.463 -20.820 1.00 58.25 92 SER A O 1
ATOM 714 N N . LYS A 1 93 ? 9.294 4.219 -19.795 1.00 62.75 93 LYS A N 1
ATOM 715 C CA . LYS A 1 93 ? 9.442 5.136 -20.941 1.00 62.75 93 LYS A CA 1
ATOM 716 C C . LYS A 1 93 ? 10.802 5.831 -21.014 1.00 62.75 93 LYS A C 1
ATOM 718 O O . LYS A 1 93 ? 11.213 6.199 -22.108 1.00 62.75 93 LYS A O 1
ATOM 723 N N . ASN A 1 94 ? 11.492 6.008 -19.885 1.00 59.59 94 ASN A N 1
ATOM 724 C CA . ASN A 1 94 ? 12.824 6.619 -19.820 1.00 59.59 94 ASN A CA 1
ATOM 725 C C . ASN A 1 94 ? 13.744 5.814 -18.875 1.00 59.59 94 ASN A C 1
ATOM 727 O O . ASN A 1 94 ? 13.928 6.199 -17.718 1.00 59.59 94 ASN A O 1
ATOM 731 N N . PRO A 1 95 ? 14.345 4.712 -19.365 1.00 54.88 95 PRO A N 1
ATOM 732 C CA . PRO A 1 95 ? 15.127 3.769 -18.558 1.00 54.88 95 PRO A CA 1
ATOM 733 C C . PRO A 1 95 ? 16.408 4.282 -17.864 1.00 54.88 95 PRO A C 1
ATOM 735 O O . PRO A 1 95 ? 16.770 3.681 -16.853 1.00 54.88 95 PRO A O 1
ATOM 738 N N . PRO A 1 96 ? 17.128 5.323 -18.343 1.00 56.66 96 PRO A N 1
ATOM 739 C CA . PRO A 1 96 ? 18.390 5.735 -17.716 1.00 56.66 96 PRO A CA 1
ATOM 740 C C . PRO A 1 96 ? 18.210 6.682 -16.517 1.00 56.66 96 PRO A C 1
ATOM 742 O O . PRO A 1 96 ? 19.194 7.062 -15.888 1.00 56.66 96 PRO A O 1
ATOM 745 N N . LEU A 1 97 ? 16.980 7.096 -16.192 1.00 61.03 97 LEU A N 1
ATOM 746 C CA . LEU A 1 97 ? 16.718 7.996 -15.067 1.00 61.03 97 LEU A CA 1
ATOM 747 C C . LEU A 1 97 ? 16.639 7.207 -13.753 1.00 61.03 97 LEU A C 1
ATOM 749 O O . LEU A 1 97 ? 15.811 6.306 -13.606 1.00 61.03 97 LEU A O 1
ATOM 753 N N . ILE A 1 98 ? 17.472 7.583 -12.780 1.00 64.69 98 ILE A N 1
ATOM 754 C CA . ILE A 1 98 ? 17.498 6.968 -11.444 1.00 64.69 98 ILE A CA 1
ATOM 755 C C . ILE A 1 98 ? 16.390 7.498 -10.520 1.00 64.69 98 ILE A C 1
ATOM 757 O O . ILE A 1 98 ? 15.903 6.771 -9.656 1.00 64.69 98 ILE A O 1
ATOM 761 N N . ASP A 1 99 ? 15.928 8.728 -10.749 1.00 70.62 99 ASP A N 1
ATOM 762 C CA . ASP A 1 99 ? 14.874 9.377 -9.960 1.00 70.62 99 ASP A CA 1
ATOM 763 C C . ASP A 1 99 ? 13.560 8.569 -9.898 1.00 70.62 99 ASP A C 1
ATOM 765 O O . ASP A 1 99 ? 13.060 8.330 -8.795 1.00 70.62 99 ASP A O 1
ATOM 769 N N . PRO A 1 100 ? 12.996 8.060 -11.018 1.00 71.44 100 PRO A N 1
ATOM 770 C CA . PRO A 1 100 ? 11.778 7.252 -10.966 1.00 71.44 100 PRO A CA 1
ATOM 771 C C . PRO A 1 100 ? 11.988 5.869 -10.327 1.00 71.44 100 PRO A C 1
ATOM 773 O O . PRO A 1 100 ? 11.036 5.312 -9.782 1.00 71.44 100 PRO A O 1
ATOM 776 N N . PHE A 1 101 ? 13.211 5.321 -10.338 1.00 69.00 101 PHE A N 1
ATOM 777 C CA . PHE A 1 101 ? 13.547 4.090 -9.605 1.00 69.00 101 PHE A CA 1
ATOM 778 C C . PHE A 1 101 ? 13.496 4.321 -8.092 1.00 69.00 101 PHE A C 1
ATOM 780 O O . PHE A 1 101 ? 12.861 3.557 -7.360 1.00 69.00 101 PHE A O 1
ATOM 787 N N . LEU A 1 102 ? 14.109 5.411 -7.627 1.00 76.69 102 LEU A N 1
ATOM 788 C CA . LEU A 1 102 ? 14.127 5.768 -6.212 1.00 76.69 102 LEU A CA 1
ATOM 789 C C . LEU A 1 102 ? 12.726 6.119 -5.695 1.00 76.69 102 LEU A C 1
ATOM 791 O O . LEU A 1 102 ? 12.343 5.683 -4.606 1.00 76.69 102 LEU A O 1
ATOM 795 N N . MET A 1 103 ? 11.940 6.854 -6.490 1.00 80.56 103 MET A N 1
ATOM 796 C CA . MET A 1 103 ? 10.548 7.178 -6.172 1.00 80.56 103 MET A CA 1
ATOM 797 C C . MET A 1 103 ? 9.702 5.914 -6.026 1.00 80.56 103 MET A C 1
ATOM 799 O O . MET A 1 103 ? 9.004 5.778 -5.027 1.00 80.56 103 MET A O 1
ATOM 803 N N . GLN A 1 104 ? 9.797 4.959 -6.955 1.00 83.94 104 GLN A N 1
ATOM 804 C CA . GLN A 1 104 ? 9.063 3.697 -6.851 1.00 83.94 104 GLN A CA 1
ATOM 805 C C . GLN A 1 104 ? 9.370 2.953 -5.541 1.00 83.94 104 GLN A C 1
ATOM 807 O O . GLN A 1 104 ? 8.455 2.607 -4.802 1.00 83.94 104 GLN A O 1
ATOM 812 N N . ILE A 1 105 ? 10.646 2.680 -5.252 1.00 83.50 105 ILE A N 1
ATOM 813 C CA . ILE A 1 105 ? 11.009 1.846 -4.096 1.00 83.50 105 ILE A CA 1
ATOM 814 C C . ILE A 1 105 ? 10.638 2.534 -2.779 1.00 83.50 105 ILE A C 1
ATOM 816 O O . ILE A 1 105 ? 10.063 1.902 -1.897 1.00 83.50 105 ILE A O 1
ATOM 820 N N . SER A 1 106 ? 10.940 3.826 -2.643 1.00 88.31 106 SER A N 1
ATOM 821 C CA . SER A 1 106 ? 10.642 4.573 -1.415 1.00 88.31 106 SER A CA 1
ATOM 822 C C . SER A 1 106 ? 9.140 4.647 -1.127 1.00 88.31 106 SER A C 1
ATOM 824 O O . SER A 1 106 ? 8.714 4.374 -0.005 1.00 88.31 106 SER A O 1
ATOM 826 N N . THR A 1 107 ? 8.329 4.962 -2.137 1.00 85.56 107 THR A N 1
ATOM 827 C CA . THR A 1 107 ? 6.871 5.080 -1.987 1.00 85.56 107 THR A CA 1
ATOM 828 C C . THR A 1 107 ? 6.210 3.750 -1.637 1.00 85.56 107 THR A C 1
ATOM 830 O O . THR A 1 107 ? 5.435 3.720 -0.684 1.00 85.56 107 THR A O 1
ATOM 833 N N . THR A 1 108 ? 6.579 2.647 -2.295 1.00 86.81 108 THR A N 1
ATOM 834 C CA . THR A 1 108 ? 6.027 1.312 -2.001 1.00 86.81 108 THR A CA 1
ATOM 835 C C . THR A 1 108 ? 6.426 0.779 -0.619 1.00 86.81 108 THR A C 1
ATOM 837 O O . THR A 1 108 ? 5.678 0.021 -0.007 1.00 86.81 108 THR A O 1
ATOM 840 N N . ILE A 1 109 ? 7.575 1.191 -0.071 1.00 89.44 109 ILE A N 1
ATOM 841 C CA . ILE A 1 109 ? 7.953 0.846 1.313 1.00 89.44 109 ILE A CA 1
ATOM 842 C C . ILE A 1 109 ? 7.113 1.631 2.329 1.00 89.44 109 ILE A C 1
ATOM 844 O O . ILE A 1 109 ? 6.713 1.086 3.356 1.00 89.44 109 ILE A O 1
ATOM 848 N N . ILE A 1 110 ? 6.838 2.910 2.061 1.00 87.38 110 ILE A N 1
ATOM 849 C CA . ILE A 1 110 ? 6.090 3.774 2.984 1.00 87.38 110 ILE A CA 1
ATOM 850 C C . ILE A 1 110 ? 4.591 3.453 2.948 1.00 87.38 110 ILE A C 1
ATOM 852 O O . ILE A 1 110 ? 3.947 3.443 3.999 1.00 87.38 110 ILE A O 1
ATOM 856 N N . ALA A 1 111 ? 4.048 3.145 1.770 1.00 86.75 111 ALA A N 1
ATOM 857 C CA . ALA A 1 111 ? 2.628 2.919 1.520 1.00 86.75 111 ALA A CA 1
ATOM 858 C C . ALA A 1 111 ? 1.903 1.944 2.474 1.00 86.75 111 ALA A C 1
ATOM 860 O O . ALA A 1 111 ? 0.802 2.287 2.904 1.00 86.75 111 ALA A O 1
ATOM 861 N N . PRO A 1 112 ? 2.441 0.771 2.874 1.00 84.19 112 PRO A N 1
ATOM 862 C CA . PRO A 1 112 ? 1.732 -0.137 3.784 1.00 84.19 112 PRO A CA 1
ATOM 863 C C . PRO A 1 112 ? 1.693 0.347 5.244 1.00 84.19 112 PRO A C 1
ATOM 865 O O . PRO A 1 112 ? 0.881 -0.136 6.035 1.00 84.19 112 PRO A O 1
ATOM 868 N N . THR A 1 113 ? 2.533 1.311 5.627 1.00 89.06 113 THR A N 1
ATOM 869 C CA . THR A 1 113 ? 2.701 1.731 7.029 1.00 89.06 113 THR A CA 1
ATOM 870 C C . THR A 1 113 ? 1.431 2.348 7.642 1.00 89.06 113 THR A C 1
ATOM 872 O O . THR A 1 113 ? 1.049 1.941 8.743 1.00 89.06 113 THR A O 1
ATOM 875 N N . PRO A 1 114 ? 0.716 3.277 6.970 1.00 84.56 114 PRO A N 1
ATOM 876 C CA . PRO A 1 114 ? -0.524 3.848 7.497 1.00 84.56 114 PRO A CA 1
ATOM 877 C C . PRO A 1 114 ? -1.647 2.813 7.658 1.00 84.56 114 PRO A C 1
ATOM 879 O O . PRO A 1 114 ? -2.434 2.910 8.600 1.00 84.56 114 PRO A O 1
ATOM 882 N N . LEU A 1 115 ? -1.704 1.802 6.782 1.00 83.19 115 LEU A N 1
ATOM 883 C CA . LEU A 1 115 ? -2.689 0.719 6.871 1.00 83.19 115 LEU A CA 1
ATOM 884 C C . LEU A 1 115 ? -2.437 -0.160 8.107 1.00 83.19 115 LEU A C 1
ATOM 886 O O . LEU A 1 115 ? -3.364 -0.498 8.841 1.00 83.19 115 LEU A O 1
ATOM 890 N N . VAL A 1 116 ? -1.169 -0.468 8.393 1.00 86.50 116 VAL A N 1
ATOM 891 C CA . VAL A 1 116 ? -0.770 -1.198 9.607 1.00 86.50 116 VAL A CA 1
ATOM 892 C C . VAL A 1 116 ? -1.082 -0.392 10.873 1.00 86.50 116 VAL A C 1
ATOM 894 O O . VAL A 1 116 ? -1.600 -0.948 11.842 1.00 86.50 116 VAL A O 1
ATOM 897 N N . ALA A 1 117 ? -0.835 0.921 10.865 1.00 86.94 117 ALA A N 1
ATOM 898 C CA . ALA A 1 117 ? -1.187 1.795 11.984 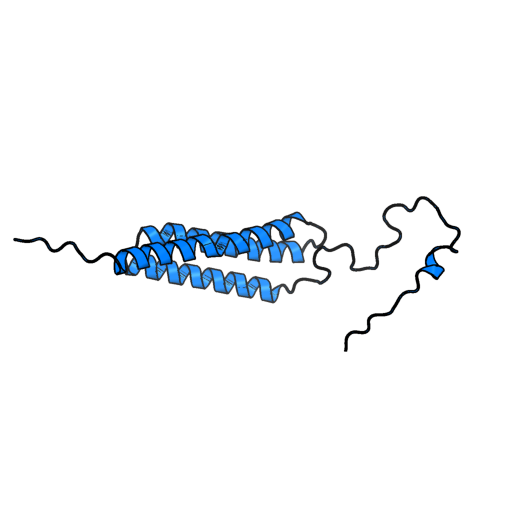1.00 86.94 117 ALA A CA 1
ATOM 899 C C . ALA A 1 117 ? -2.699 1.778 12.281 1.00 86.94 117 ALA A C 1
ATOM 901 O O . ALA A 1 117 ? -3.094 1.702 13.445 1.00 86.94 117 ALA A O 1
ATOM 902 N N . ALA A 1 118 ? -3.546 1.781 11.245 1.00 84.19 118 ALA A N 1
ATOM 903 C CA . ALA A 1 118 ? -4.996 1.675 11.407 1.00 84.19 118 ALA A CA 1
ATOM 904 C C . ALA A 1 118 ? -5.410 0.358 12.090 1.00 84.19 118 ALA A C 1
ATOM 906 O O . ALA A 1 118 ? -6.221 0.384 13.018 1.00 84.19 118 ALA A O 1
ATOM 907 N N . ASN A 1 119 ? -4.800 -0.771 11.710 1.00 85.56 119 ASN A N 1
ATOM 908 C CA . ASN A 1 119 ? -5.052 -2.064 12.356 1.00 85.56 119 ASN A CA 1
ATOM 909 C C . ASN A 1 119 ? -4.704 -2.051 13.851 1.00 85.56 119 ASN A C 1
ATOM 911 O O . ASN A 1 119 ? -5.475 -2.561 14.662 1.00 85.56 119 ASN A O 1
ATOM 915 N N . PHE A 1 120 ? -3.591 -1.427 14.250 1.00 87.56 120 PHE A N 1
ATOM 916 C CA . PHE A 1 120 ? -3.235 -1.314 15.669 1.00 87.56 120 PHE A CA 1
ATOM 917 C C . PHE A 1 120 ? -4.230 -0.472 16.476 1.00 87.56 120 PHE A C 1
ATOM 919 O O . PHE A 1 120 ? -4.536 -0.825 17.615 1.00 87.56 120 PHE A O 1
ATOM 926 N N . VAL A 1 121 ? -4.777 0.602 15.897 1.00 84.38 121 VAL A N 1
ATOM 927 C CA . VAL A 1 121 ? -5.815 1.414 16.557 1.00 84.38 121 VAL A CA 1
ATOM 928 C C . VAL A 1 121 ? -7.085 0.593 16.786 1.00 84.38 121 VAL A C 1
ATOM 930 O O . VAL A 1 121 ? -7.640 0.621 17.884 1.00 84.38 121 VAL A O 1
ATOM 933 N N . ILE A 1 122 ? -7.520 -0.175 15.782 1.00 84.44 122 ILE A N 1
ATOM 934 C CA . ILE A 1 122 ? -8.699 -1.049 15.888 1.00 84.44 122 ILE A CA 1
ATOM 935 C C . ILE A 1 122 ? -8.474 -2.124 16.961 1.00 84.44 122 ILE A C 1
ATOM 937 O O . ILE A 1 122 ? -9.341 -2.350 17.806 1.00 84.44 122 ILE A O 1
ATOM 941 N N . LEU A 1 123 ? -7.291 -2.744 16.985 1.00 85.75 123 LEU A N 1
ATOM 942 C CA . LEU A 1 123 ? -6.931 -3.732 18.004 1.00 85.75 123 LEU A CA 1
ATOM 943 C C . LEU A 1 123 ? -6.925 -3.132 19.419 1.00 85.75 123 LEU A C 1
ATOM 945 O O . LEU A 1 123 ? -7.434 -3.761 20.345 1.00 85.75 123 LEU A O 1
ATOM 949 N N . GLY A 1 124 ? -6.419 -1.908 19.594 1.00 84.50 124 GLY A N 1
ATOM 950 C CA . GLY A 1 124 ? -6.439 -1.213 20.886 1.00 84.50 124 GLY A CA 1
ATOM 951 C C . GLY A 1 124 ? -7.854 -0.951 21.417 1.00 84.50 124 GLY A C 1
ATOM 952 O O . GLY A 1 124 ? -8.090 -1.047 22.624 1.00 84.50 124 GLY A O 1
ATOM 953 N N . GLN A 1 125 ? -8.813 -0.688 20.524 1.00 82.50 125 GLN A N 1
ATOM 954 C CA . GLN A 1 125 ? -10.227 -0.545 20.889 1.00 82.50 125 GLN A CA 1
ATOM 955 C C . GLN A 1 125 ? -10.861 -1.879 21.291 1.00 82.50 125 GLN A C 1
ATOM 957 O O . GLN A 1 125 ? -11.645 -1.913 22.232 1.00 82.50 125 GLN A O 1
ATOM 962 N N . PHE A 1 126 ? -10.497 -2.977 20.625 1.00 83.56 126 PHE A N 1
ATOM 963 C CA . PHE A 1 126 ? -10.978 -4.315 20.981 1.00 83.56 126 PHE A CA 1
ATOM 964 C C . PHE A 1 126 ? -10.459 -4.797 22.336 1.00 83.56 126 PHE A C 1
ATOM 966 O O . PHE A 1 126 ? -11.177 -5.474 23.068 1.00 83.56 126 PHE A O 1
ATOM 973 N N . ILE A 1 127 ? -9.207 -4.471 22.661 1.00 89.25 127 ILE A N 1
ATOM 974 C CA . ILE A 1 127 ? -8.563 -4.933 23.893 1.00 89.25 127 ILE A CA 1
ATOM 975 C C . ILE A 1 127 ? -9.022 -4.157 25.128 1.00 89.25 127 ILE A C 1
ATOM 977 O O . ILE A 1 127 ? -8.936 -4.694 26.227 1.00 89.25 127 ILE A O 1
ATOM 981 N N . THR A 1 128 ? -9.497 -2.918 24.964 1.00 83.62 128 THR A N 1
ATOM 982 C CA . THR A 1 128 ? -9.945 -2.064 26.070 1.00 83.62 128 THR A CA 1
ATOM 983 C C . THR A 1 128 ? -11.409 -2.372 26.386 1.00 83.62 128 THR A C 1
ATOM 985 O O . THR A 1 128 ? -12.289 -1.963 25.626 1.00 83.62 128 THR A O 1
ATOM 988 N N . PRO A 1 129 ? -11.726 -3.066 27.496 1.00 73.25 129 PRO A N 1
ATOM 989 C CA . PRO A 1 129 ? -13.111 -3.308 27.866 1.00 73.25 129 PRO A CA 1
ATOM 990 C C . PRO A 1 129 ? -13.777 -1.971 28.221 1.00 73.25 129 PRO A C 1
ATOM 992 O O . PRO A 1 129 ? -13.132 -1.118 28.842 1.00 73.25 129 PRO A O 1
ATOM 995 N N . PRO A 1 130 ? -15.059 -1.760 27.877 1.00 72.50 130 PRO A N 1
ATOM 996 C CA . PRO A 1 130 ? -15.773 -0.577 28.328 1.00 72.50 130 PRO A CA 1
ATOM 997 C C . PRO A 1 130 ? -15.759 -0.543 29.860 1.00 72.50 130 PRO A C 1
ATOM 999 O O . PRO A 1 130 ? -16.139 -1.520 30.508 1.00 72.50 130 PRO A O 1
ATOM 1002 N N . ALA A 1 131 ? -15.300 0.574 30.436 1.00 72.31 131 ALA A N 1
ATOM 1003 C CA . ALA A 1 131 ? -15.297 0.771 31.880 1.00 72.31 131 ALA A CA 1
ATOM 1004 C C . ALA A 1 131 ? -16.709 0.515 32.416 1.00 72.31 131 ALA A C 1
ATOM 1006 O O . ALA A 1 131 ? -17.664 1.199 32.030 1.00 72.31 131 ALA A O 1
ATOM 1007 N N . ARG A 1 132 ? -16.839 -0.503 33.273 1.00 74.44 132 ARG A N 1
ATOM 1008 C CA . ARG A 1 132 ? -18.086 -0.815 33.962 1.00 74.44 132 ARG A CA 1
ATOM 1009 C C . ARG A 1 132 ? -18.450 0.417 34.779 1.00 74.44 132 ARG A C 1
ATOM 1011 O O . ARG A 1 132 ? -17.766 0.753 35.739 1.00 74.44 132 ARG A O 1
ATOM 1018 N N . ARG A 1 133 ? -19.481 1.145 34.351 1.00 71.31 133 ARG A N 1
ATOM 1019 C CA . ARG A 1 133 ? -20.066 2.195 35.181 1.00 71.31 133 ARG A CA 1
ATOM 1020 C C . ARG A 1 133 ? -20.779 1.473 36.315 1.00 71.31 133 ARG A C 1
ATOM 1022 O O . ARG A 1 133 ? -21.858 0.929 36.103 1.00 71.31 133 ARG A O 1
ATOM 1029 N N . GLU A 1 134 ? -20.118 1.388 37.463 1.00 74.56 134 GLU A N 1
ATOM 1030 C CA . GLU A 1 134 ? -20.768 1.004 38.711 1.00 74.56 134 GLU A CA 1
ATOM 1031 C C . GLU A 1 134 ? -21.850 2.071 38.972 1.00 74.56 134 GLU A C 1
ATOM 1033 O O . GLU A 1 134 ? -21.531 3.259 39.091 1.00 74.56 134 GLU A O 1
ATOM 1038 N N . VAL A 1 135 ? -23.120 1.661 38.930 1.00 69.06 135 VAL A N 1
ATOM 1039 C CA . VAL A 1 135 ? -24.285 2.440 39.385 1.00 69.06 135 VAL A CA 1
ATOM 1040 C C . VAL A 1 135 ? -24.635 2.045 40.806 1.00 69.06 135 VAL A C 1
ATOM 1042 O O . VAL A 1 135 ? -24.511 0.837 41.114 1.00 69.06 135 VAL A O 1
#

Secondary structure (DSSP, 8-state):
--------GGGGGS--------TTSS--TTSSSTTSS---HHHHHHHHHHHHHHHHHHHHHHHHHT-TTHHHHHHHHHHHHHHHHHHHHHHHHSTT-SHHHHHHHHHHHHTHHHHHHHHHHHHHHHHSPPP----

Sequence (135 aa):
MISIVSVDPAALLSSPTNITLPHSINRLPGTDTPYHYVPTLWICALFVALFGLSGILHLIEAIHTRLWFMIPTAVLANIAEVIGWSARLWSSKNPPLIDPFLMQISTTIIAPTPLVAANFVILGQFITPPARREV

Organism: Phanerochaete carnosa (strain HHB-10118-sp) (NCBI:txid650164)

Foldseek 3Di:
DDDDDDDDPVVVPPDPDPDPDDPPPPDDVQNLFPVSDQDDLVVLVVQLVVLVVVLVVQVVVCVVVVVPLSNVLSVLLSVLQNQLSVLVNVCNVPGNDCVSVCSNVVSNVVNCVSVVVVVVVVVVVVVDDPPPPDD

Radius of gyration: 25.21 Å; chains: 1; bounding box: 73×34×64 Å

=== Feature glossary ===
Each block in this record encodes a different view of the same protein. In brief:

Predicted aligned error. PAE(i, j) answers: if I align the predicted and true structures on residue i, how far off (in Å) do I expect residue j to be? A block-diagonal PAE matrix with low values on the blocks and high values off-diagonal is the signature of a multi-domain protein with confidently predicted domains but uncertain inter-domain orientation.

Contact-map, Ramachandran, and PAE plots. Plot images: a contact map (which residues are close in 3D, as an N×N binary image), a Ramachandran scatter (backbone torsion angles, revealing secondary-structure composition at a glance), and — for AlphaFold structures — a PAE heatmap (pairwise prediction confidence).

Backbone torsions (φ/ψ). φ (phi) and ψ (psi) are the two rotatable backbone dihedrals per residue: φ is the C(i-1)–N–Cα–C torsion, ψ is the N–Cα–C–N(i+1) torsion, both in degrees on (−180°, 180°]. α-helical residues cluster near (−60°, −45°); β-strand residues near (−120°, +130°). A Ramachandran plot is simply a scatter of (φ, ψ) for every residue.

Foldseek 3Di. A 3Di character summarizes, for each residue, the relative orientation of the Cα frame of its nearest spatial neighbor. Because it encodes fold topology rather than chemistry, 3Di alignments detect remote structural similarity that sequence alignment misses.

Radius of gyration, Cα contacts, bounding box. Three whole-structure scalars: the radius of gyration (RMS distance of Cα from centroid, in Å), the count of Cα–Cα contacts (pairs closer than 8 Å and separated by more than four residues in sequence — i.e. tertiary, not local, contacts), and the bounding-box dimensions. Together they distinguish compact globular folds from extended fibres or disordered chains.

Sequence. Sequence gives the chain of amino acids in standard one-letter code (A=alanine, C=cysteine, …, Y=tyrosine), read N→C. It is the only feature that is directly encoded by the gene; all structural features are derived from the folded form of this sequence.

mmCIF coordinates. Atomic coordinates in PDBx/mmCIF format — the same representation the Protein Data Bank distributes. Each line of the _atom_site loop places one backbone atom in Cartesian space (units: ångströms, origin: arbitrary).

Secondary structure (3-state, P-SEA). Three-state secondary structure (P-SEA) collapses the eight DSSP classes into helix (a), strand (b), and coil (c). P-SEA assigns these from Cα geometry alone — distances and angles — without requiring backbone oxygens, so it works on any Cα trace.

InterPro / GO / CATH / organism. Functional annotations link the protein to curated databases. InterPro entries identify conserved domains and families by matching the sequence against member-database signatures (Pfam, PROSITE, CDD, …). Gene Ontology (GO) terms describe molecular function, biological process, and cellular component in a controlled vocabulary. CATH places the structure in a hierarchical fold classification (Class/Architecture/Topology/Homologous-superfamily). The organism is the source species.

B-factor. B-factor (Debye–Waller factor) reflects atomic displacement in the crystal lattice. It is an experimental observable (units Å²), not a prediction; low values mean the atom is pinned down, high values mean it moves or is heterogeneous across the crystal.

Rendered structure images. Structure images are PyMOL renders from six orthogonal camera directions. Cartoon representation draws helices as coils and strands as arrows; sticks shows the backbone as bonds; surface shows the solvent-excluded envelope. Rainbow coloring maps sequence position to hue (blue→red, N→C); chain coloring assigns a distinct color per polypeptide.

Solvent-accessible surface area. Solvent-accessible surface area (SASA) is the area in Å² traced out by the centre of a 1.4 Å probe sphere (a water molecule) rolled over the protein's van der Waals surface (Shrake–Rupley / Lee–Richards construction). Buried residues have near-zero SASA; fully exposed residues can exceed 200 Å². The total SASA scales roughly with the number of surface residues.

Secondary structure (8-state, DSSP). The SS8 string is DSSP's per-residue secondary-structure call. α-helix (H) means an i→i+4 H-bond ladder; β-strand (E) means the residue participates in a β-sheet; 3₁₀ (G) and π (I) are tighter and wider helices; T/S are turns/bends; '-' is loop.

pLDDT. For AlphaFold models, the B-factor field carries pLDDT — the model's own estimate of local accuracy on a 0–100 scale. Regions with pLDDT<50 should be treated as essentially unmodeled; they often correspond to intrinsically disordered segments.

Nearest PDB structures. Nearest PDB neighbors are the top structural matches found by Foldseek when searching this structure against the entire Protein Data Bank. Each hit reports a TM-score (0 to 1; >0.5 almost always implies the same fold) and an E-value. These are *structural* homologs — they may share no detectable sequence similarity.